Protein AF-A0A0Q5REW3-F1 (afdb_monomer)

Foldseek 3Di:
DDDLVVLVVLLVVLLVLLVVLLVQLPDPDHDLVVNLVSLVVSLVSLVVSVVCCVVPQLVLQLPPPDPVSNVVSVVLNVLSVVLNVLSVVLNVCDDSVNCVVDSPVNSVSSVVSSVSSNVSSVCCVVPRSVSSVVSVVVVVPPPDPDDDDDDDDD

Radius of gyration: 21.92 Å; Cα contacts (8 Å, |Δi|>4): 86; chains: 1; bounding box: 63×25×77 Å

Nearest PDB structures (foldseek):
  2x0c-assembly1_A  TM=7.583E-01  e=5.790E-01  Mus musculus
  6xz4-assembly1_B  TM=6.579E-01  e=1.273E+00  Homo sapiens
  5ic0-assembly1_A  TM=5.644E-01  e=8.685E+00  Mus musculus
  6qo1-assembly4_C  TM=2.782E-01  e=1.888E+00  Borreliella burgdorferi B31

Structure (mmCIF, N/CA/C/O backbone):
data_AF-A0A0Q5REW3-F1
#
_entry.id   AF-A0A0Q5REW3-F1
#
loop_
_atom_site.group_PDB
_atom_site.id
_atom_site.type_symbol
_atom_site.label_atom_id
_atom_site.label_alt_id
_atom_site.label_comp_id
_atom_site.label_asym_id
_atom_site.label_entity_id
_atom_site.label_seq_id
_atom_site.pdbx_PDB_ins_code
_atom_site.Cartn_x
_atom_site.Cartn_y
_atom_site.Cartn_z
_atom_site.occupancy
_atom_site.B_iso_or_equiv
_atom_site.auth_seq_id
_atom_site.auth_comp_id
_atom_site.auth_asym_id
_atom_site.auth_atom_id
_atom_site.pdbx_PDB_model_num
ATOM 1 N N . MET A 1 1 ? -13.106 14.000 15.118 1.00 68.06 1 MET A N 1
ATOM 2 C CA . MET A 1 1 ? -13.075 12.540 14.880 1.00 68.06 1 MET A CA 1
ATOM 3 C C . MET A 1 1 ? -12.729 12.360 13.410 1.00 68.06 1 MET A C 1
ATOM 5 O O . MET A 1 1 ? -13.092 13.249 12.653 1.00 68.06 1 MET A O 1
ATOM 9 N N . ILE A 1 2 ? -11.953 11.347 13.015 1.00 83.31 2 ILE A N 1
ATOM 10 C CA . ILE A 1 2 ? -11.759 11.086 11.579 1.00 83.31 2 ILE A CA 1
ATOM 11 C C . ILE A 1 2 ? -12.982 10.317 11.099 1.00 83.31 2 ILE A C 1
ATOM 13 O O . ILE A 1 2 ? -13.360 9.336 11.732 1.00 83.31 2 ILE A O 1
ATOM 17 N N . GLU A 1 3 ? -13.608 10.804 10.035 1.00 87.81 3 GLU A N 1
ATOM 18 C CA . GLU A 1 3 ? -14.759 10.148 9.422 1.00 87.81 3 GLU A CA 1
ATOM 19 C C . GLU A 1 3 ? -14.291 8.944 8.600 1.00 87.81 3 GLU A C 1
ATOM 21 O O . GLU A 1 3 ? -13.257 9.013 7.930 1.00 87.81 3 GLU A O 1
ATOM 26 N N . ARG A 1 4 ? -15.076 7.861 8.595 1.00 90.06 4 ARG A N 1
ATOM 27 C CA . ARG A 1 4 ? -14.818 6.681 7.750 1.00 90.06 4 ARG A CA 1
ATOM 28 C C . ARG A 1 4 ? -14.663 7.070 6.277 1.00 90.06 4 ARG A C 1
ATOM 30 O O . ARG A 1 4 ? -13.777 6.555 5.606 1.00 90.06 4 ARG A O 1
ATOM 37 N N . SER A 1 5 ? -15.455 8.034 5.798 1.00 91.12 5 SER A N 1
ATOM 38 C CA . SER A 1 5 ? -15.366 8.546 4.423 1.00 91.12 5 SER A CA 1
ATOM 39 C C . SER A 1 5 ? -13.985 9.101 4.076 1.00 91.12 5 SER A C 1
ATOM 41 O O . SER A 1 5 ? -13.509 8.871 2.974 1.00 91.12 5 SER A O 1
ATOM 43 N N . THR A 1 6 ? -13.295 9.751 5.023 1.00 93.94 6 THR A N 1
ATOM 44 C CA . THR A 1 6 ? -11.929 10.253 4.799 1.00 93.94 6 THR A CA 1
ATOM 45 C C . THR A 1 6 ? -10.952 9.113 4.520 1.00 93.94 6 THR A C 1
ATOM 47 O O . THR A 1 6 ? -10.089 9.240 3.658 1.00 93.94 6 THR A O 1
ATOM 50 N N . LEU A 1 7 ? -11.082 7.991 5.230 1.00 94.69 7 LEU A N 1
ATOM 51 C CA . LEU A 1 7 ? -10.222 6.829 5.015 1.00 94.69 7 LEU A CA 1
ATOM 52 C C . LEU A 1 7 ? -10.556 6.111 3.703 1.00 94.69 7 LEU A C 1
ATOM 54 O O . LEU A 1 7 ? -9.643 5.748 2.966 1.00 94.69 7 LEU A O 1
ATOM 58 N N . SER A 1 8 ? -11.840 5.994 3.360 1.00 95.81 8 SER A N 1
ATOM 59 C CA . SER A 1 8 ? -12.265 5.438 2.070 1.00 95.81 8 SER A CA 1
ATOM 60 C C . SER A 1 8 ? -11.824 6.291 0.874 1.00 95.81 8 SER A C 1
ATOM 62 O O . SER A 1 8 ? -11.434 5.750 -0.160 1.00 95.81 8 SER A O 1
ATOM 64 N N . ASP A 1 9 ? -11.812 7.618 1.007 1.00 97.69 9 ASP A N 1
ATOM 65 C CA . ASP A 1 9 ? -11.269 8.513 -0.023 1.00 97.69 9 ASP A CA 1
ATOM 66 C C . ASP A 1 9 ? -9.748 8.324 -0.180 1.00 97.69 9 ASP A C 1
ATOM 68 O O . ASP A 1 9 ? -9.215 8.323 -1.293 1.00 97.69 9 ASP A O 1
ATOM 72 N N . GLU A 1 10 ? -9.030 8.105 0.926 1.00 97.56 10 GLU A N 1
ATOM 73 C CA . GLU A 1 10 ? -7.602 7.771 0.901 1.00 97.56 10 GLU A CA 1
ATOM 74 C C . GLU A 1 10 ? -7.340 6.409 0.250 1.00 97.56 10 GLU A C 1
ATOM 76 O O . GLU A 1 10 ? -6.409 6.290 -0.550 1.00 97.56 10 GLU A O 1
ATOM 81 N N . HIS A 1 11 ? -8.180 5.405 0.515 1.00 98.06 11 HIS A N 1
ATOM 82 C CA . HIS A 1 11 ? -8.153 4.122 -0.185 1.00 98.06 11 HIS A CA 1
ATOM 83 C C . HIS A 1 11 ? -8.358 4.282 -1.688 1.00 98.06 11 HIS A C 1
ATOM 85 O O . HIS A 1 11 ? -7.577 3.735 -2.470 1.00 98.06 11 HIS A O 1
ATOM 91 N N . ALA A 1 12 ? -9.352 5.068 -2.106 1.00 98.19 12 ALA A N 1
ATOM 92 C CA . ALA A 1 12 ? -9.590 5.342 -3.518 1.00 98.19 12 ALA A CA 1
ATOM 93 C C . ALA A 1 12 ? -8.352 5.970 -4.179 1.00 98.19 12 ALA A C 1
ATOM 95 O O . ALA A 1 12 ? -7.919 5.509 -5.235 1.00 98.19 12 ALA A O 1
ATOM 96 N N . ALA A 1 13 ? -7.715 6.944 -3.523 1.00 98.25 13 ALA A N 1
ATOM 97 C CA . ALA A 1 13 ? -6.489 7.567 -4.021 1.00 98.25 13 ALA A CA 1
ATOM 98 C C . ALA A 1 13 ? -5.296 6.590 -4.075 1.00 98.25 13 ALA A C 1
ATOM 100 O O . ALA A 1 13 ? -4.511 6.615 -5.027 1.00 98.25 13 ALA A O 1
ATOM 101 N N . ILE A 1 14 ? -5.141 5.717 -3.074 1.00 98.44 14 ILE A N 1
ATOM 102 C CA . ILE A 1 14 ? -4.113 4.663 -3.051 1.00 98.44 14 ILE A CA 1
ATOM 103 C C . ILE A 1 14 ? -4.305 3.706 -4.233 1.00 98.44 14 ILE A C 1
ATOM 105 O O . ILE A 1 14 ? -3.342 3.418 -4.950 1.00 98.44 14 ILE A O 1
ATOM 109 N N . LEU A 1 15 ? -5.539 3.247 -4.462 1.00 98.62 15 LEU A N 1
ATOM 110 C CA . LEU A 1 15 ? -5.879 2.343 -5.560 1.00 98.62 15 LEU A CA 1
ATOM 111 C C . LEU A 1 15 ? -5.721 3.012 -6.929 1.00 98.62 15 LEU A C 1
ATOM 113 O O . LEU A 1 15 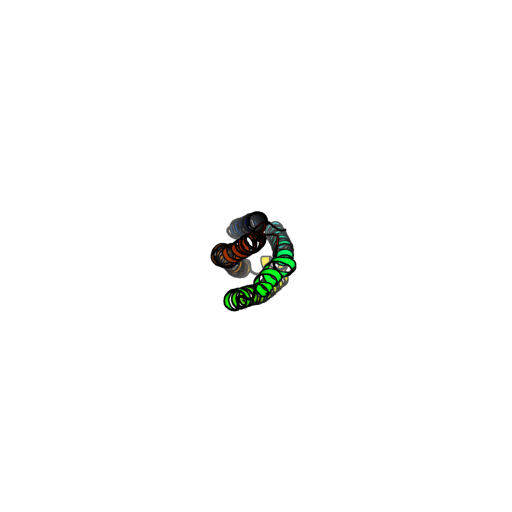? -5.232 2.371 -7.857 1.00 98.62 15 LEU A O 1
ATOM 117 N N . GLU A 1 16 ? -6.047 4.299 -7.057 1.00 98.75 16 GLU A N 1
ATOM 118 C CA . GLU A 1 16 ? -5.818 5.071 -8.283 1.00 98.75 16 GLU A CA 1
ATOM 119 C C . GLU A 1 16 ? -4.320 5.145 -8.621 1.00 98.75 16 GLU A C 1
ATOM 121 O O . GLU A 1 16 ? -3.909 4.865 -9.750 1.00 98.75 16 GLU A O 1
ATOM 126 N N . ILE A 1 17 ? -3.471 5.454 -7.633 1.00 98.75 17 ILE A N 1
ATOM 127 C CA . ILE A 1 17 ? -2.014 5.482 -7.825 1.00 98.75 17 ILE A CA 1
ATOM 128 C C . ILE A 1 17 ? -1.491 4.080 -8.176 1.00 98.75 17 ILE A C 1
ATOM 130 O O . ILE A 1 17 ? -0.637 3.955 -9.056 1.00 98.75 17 ILE A O 1
ATOM 134 N N . ALA A 1 18 ? -1.987 3.032 -7.512 1.00 98.69 18 ALA A N 1
ATOM 135 C CA . ALA A 1 18 ? -1.616 1.648 -7.802 1.00 98.69 18 ALA A CA 1
ATOM 136 C C . ALA A 1 18 ? -2.000 1.238 -9.234 1.00 98.69 18 ALA A C 1
ATOM 138 O O . ALA A 1 18 ? -1.167 0.675 -9.946 1.00 98.69 18 ALA A O 1
ATOM 139 N N . GLY A 1 19 ? -3.211 1.579 -9.680 1.00 98.75 19 GLY A N 1
ATOM 140 C CA . GLY A 1 19 ? -3.671 1.367 -11.054 1.00 98.75 19 GLY A CA 1
ATOM 141 C C . GLY A 1 19 ? -2.770 2.066 -12.069 1.00 98.75 19 GLY A C 1
ATOM 142 O O . GLY A 1 19 ? -2.259 1.426 -12.984 1.00 98.75 19 GLY A O 1
ATOM 143 N N . ALA A 1 20 ? -2.441 3.338 -11.831 1.00 98.75 20 ALA A N 1
ATOM 144 C CA . ALA A 1 20 ? -1.523 4.076 -12.695 1.00 98.75 20 ALA A CA 1
ATOM 145 C C . ALA A 1 20 ? -0.125 3.429 -12.771 1.00 98.75 20 ALA A C 1
ATOM 147 O O . ALA A 1 20 ? 0.495 3.419 -13.834 1.00 98.75 20 ALA A O 1
ATOM 148 N N . ILE A 1 21 ? 0.388 2.860 -11.671 1.00 98.75 21 ILE A N 1
ATOM 149 C CA . ILE A 1 21 ? 1.649 2.100 -11.691 1.00 98.75 21 ILE A CA 1
ATOM 150 C C . ILE A 1 21 ? 1.513 0.855 -12.572 1.00 98.75 21 ILE A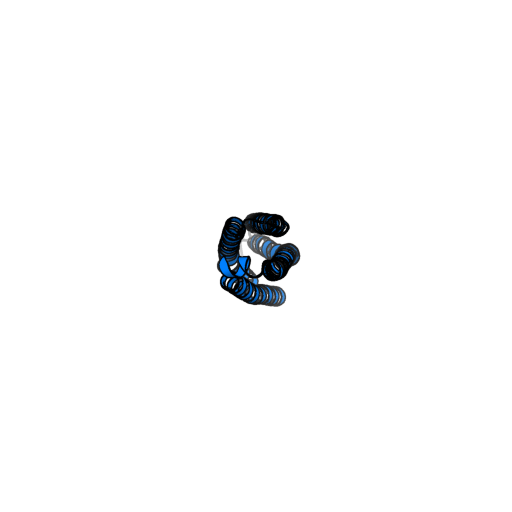 C 1
ATOM 152 O O . ILE A 1 21 ? 2.415 0.595 -13.369 1.00 98.75 21 ILE A O 1
ATOM 156 N N . LEU A 1 22 ? 0.417 0.098 -12.448 1.00 98.75 22 LEU A N 1
ATOM 157 C CA . LEU A 1 22 ? 0.162 -1.091 -13.268 1.00 98.75 22 LEU A CA 1
ATOM 158 C C . LEU A 1 22 ? 0.128 -0.748 -14.762 1.00 98.75 22 LEU A C 1
ATOM 160 O O . LEU A 1 22 ? 0.780 -1.436 -15.551 1.00 98.75 22 LEU A O 1
ATOM 164 N N . ASP A 1 23 ? -0.542 0.343 -15.127 1.00 98.69 23 ASP A N 1
ATOM 165 C CA . ASP A 1 23 ? -0.627 0.824 -16.509 1.00 98.69 23 ASP A CA 1
ATOM 166 C C . ASP A 1 23 ? 0.738 1.247 -17.059 1.00 98.69 23 ASP A C 1
ATOM 168 O O . ASP A 1 23 ? 1.074 0.944 -18.206 1.00 98.69 23 ASP A O 1
ATOM 172 N N . ILE A 1 24 ? 1.566 1.902 -16.234 1.00 98.56 24 ILE A N 1
ATOM 173 C CA . ILE A 1 24 ? 2.946 2.241 -16.598 1.00 98.56 24 ILE A CA 1
ATOM 174 C C . ILE A 1 24 ? 3.719 0.958 -16.898 1.00 98.56 24 ILE A C 1
ATOM 176 O O . ILE A 1 24 ? 4.233 0.799 -18.001 1.00 98.56 24 ILE A O 1
ATOM 180 N N . ILE A 1 25 ? 3.792 0.020 -15.949 1.00 98.19 25 ILE A N 1
ATOM 181 C CA . ILE A 1 25 ? 4.662 -1.158 -16.089 1.00 98.19 25 ILE A CA 1
ATOM 182 C C . ILE A 1 25 ? 4.165 -2.165 -17.134 1.00 98.19 25 ILE A C 1
ATOM 184 O O . ILE A 1 25 ? 4.936 -3.034 -17.552 1.00 98.19 25 ILE A O 1
ATOM 188 N N . ALA A 1 26 ? 2.900 -2.073 -17.556 1.00 98.12 26 ALA A N 1
ATOM 189 C CA . ALA A 1 26 ? 2.342 -2.873 -18.640 1.00 98.12 26 ALA A CA 1
ATOM 190 C C . ALA A 1 26 ? 2.964 -2.529 -20.003 1.00 98.12 26 ALA A C 1
ATOM 192 O O . ALA A 1 26 ? 3.007 -3.385 -20.887 1.00 98.12 26 ALA A O 1
ATOM 193 N N . GLN A 1 27 ? 3.498 -1.315 -20.172 1.00 97.81 27 GLN A N 1
ATOM 194 C CA . GLN A 1 27 ? 4.148 -0.912 -21.415 1.00 97.81 27 GLN A CA 1
ATOM 195 C C . GLN A 1 27 ? 5.512 -1.612 -21.566 1.00 97.81 27 GLN A C 1
ATOM 197 O O . GLN A 1 27 ? 6.287 -1.640 -20.601 1.00 97.81 27 GLN A O 1
ATOM 202 N N . PRO A 1 28 ? 5.859 -2.149 -22.754 1.00 93.44 28 PRO A N 1
ATOM 203 C CA . PRO A 1 28 ? 7.164 -2.767 -23.014 1.00 93.44 28 PRO A CA 1
ATOM 204 C C . PRO A 1 28 ? 8.339 -1.866 -22.604 1.00 93.44 28 PRO A C 1
ATOM 206 O O . PRO A 1 28 ? 9.184 -2.285 -21.807 1.00 93.44 28 PRO A O 1
ATOM 209 N N . ASP A 1 29 ? 8.275 -0.593 -23.003 1.00 93.88 29 ASP A N 1
ATOM 210 C CA . ASP A 1 29 ? 9.318 0.425 -22.828 1.00 93.88 29 ASP A CA 1
ATOM 211 C C . ASP A 1 29 ? 8.898 1.549 -21.864 1.00 93.88 29 ASP A C 1
ATOM 213 O O . ASP A 1 29 ? 9.241 2.712 -22.048 1.00 93.88 29 ASP A O 1
ATOM 217 N N . PHE A 1 30 ? 8.152 1.203 -20.806 1.00 97.62 30 PHE A N 1
ATOM 218 C CA . PHE A 1 30 ? 7.782 2.133 -19.738 1.00 97.62 30 PHE A CA 1
ATOM 219 C C . PHE A 1 30 ? 8.952 2.992 -19.227 1.00 97.62 30 PHE A C 1
ATOM 221 O O . PHE A 1 30 ? 10.071 2.493 -19.029 1.00 97.62 30 PHE A O 1
ATOM 228 N N . ASP A 1 31 ? 8.647 4.257 -18.929 1.00 97.44 31 ASP A N 1
ATOM 229 C CA . ASP A 1 31 ? 9.562 5.217 -18.314 1.00 97.44 31 ASP A CA 1
ATOM 230 C C . ASP A 1 31 ? 9.883 4.813 -16.863 1.00 97.44 31 ASP A C 1
ATOM 232 O O . ASP A 1 31 ? 9.034 4.839 -15.965 1.00 97.44 31 ASP A O 1
ATOM 236 N N . VAL A 1 32 ? 11.145 4.447 -16.631 1.00 97.56 32 VAL A N 1
ATOM 237 C CA . VAL A 1 32 ? 11.657 4.018 -15.322 1.00 97.56 32 VAL A CA 1
ATOM 238 C C . VAL A 1 32 ? 11.588 5.139 -14.283 1.00 97.56 32 VAL A C 1
ATOM 240 O O . VAL A 1 32 ? 11.299 4.871 -13.118 1.00 97.56 32 VAL A O 1
ATOM 243 N N . ILE A 1 33 ? 11.829 6.391 -14.676 1.00 97.62 33 ILE A N 1
ATOM 244 C CA . ILE A 1 33 ? 11.779 7.534 -13.758 1.00 97.62 33 ILE A CA 1
ATOM 245 C C . ILE A 1 33 ? 10.338 7.788 -13.324 1.00 97.62 33 ILE A C 1
ATOM 247 O O . ILE A 1 33 ? 10.081 7.996 -12.134 1.00 97.62 33 ILE A O 1
ATOM 251 N N . LEU A 1 34 ? 9.390 7.698 -14.258 1.00 98.12 34 LEU A N 1
ATOM 252 C CA . LEU A 1 34 ? 7.970 7.803 -13.941 1.00 98.12 34 LEU A CA 1
ATOM 253 C C . L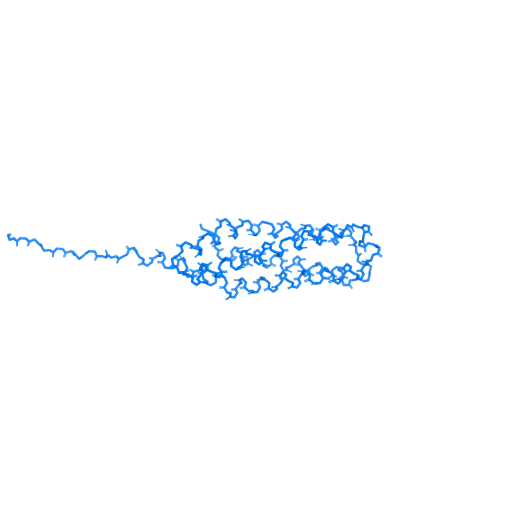EU A 1 34 ? 7.513 6.673 -13.006 1.00 98.12 34 LEU A C 1
ATOM 255 O O . LEU A 1 34 ? 6.852 6.952 -12.003 1.00 98.12 34 LEU A O 1
ATOM 259 N N . ALA A 1 35 ? 7.915 5.425 -13.266 1.00 97.94 35 ALA A N 1
ATOM 260 C CA . ALA A 1 35 ? 7.597 4.287 -12.399 1.00 97.94 35 ALA A CA 1
ATOM 261 C C . ALA A 1 35 ? 8.128 4.486 -10.965 1.00 97.94 35 ALA A C 1
ATOM 263 O O . ALA A 1 35 ? 7.399 4.278 -9.992 1.00 97.94 35 ALA A O 1
ATOM 264 N N . ILE A 1 36 ? 9.372 4.960 -10.818 1.00 98.12 36 ILE A N 1
ATOM 265 C CA . ILE A 1 36 ? 9.967 5.288 -9.512 1.00 98.12 36 ILE A CA 1
ATOM 266 C C . ILE A 1 36 ? 9.167 6.388 -8.813 1.00 98.12 36 ILE A C 1
ATOM 268 O O . ILE A 1 36 ? 8.799 6.235 -7.647 1.00 98.12 36 ILE A O 1
ATOM 272 N N . LYS A 1 37 ? 8.866 7.486 -9.515 1.00 98.38 37 LYS A N 1
ATOM 273 C CA . LYS A 1 37 ? 8.106 8.615 -8.964 1.00 98.38 37 LYS A CA 1
ATOM 274 C C . LYS A 1 37 ? 6.736 8.170 -8.451 1.00 98.38 37 LYS A C 1
ATOM 276 O O . LYS A 1 37 ? 6.346 8.548 -7.347 1.00 98.38 37 LYS A O 1
ATOM 281 N N . MET A 1 38 ? 6.023 7.354 -9.223 1.00 98.56 38 MET A N 1
ATOM 282 C CA . MET A 1 38 ? 4.691 6.878 -8.849 1.00 98.56 38 MET A CA 1
ATOM 283 C C . MET A 1 38 ? 4.729 5.929 -7.650 1.00 98.56 38 MET A C 1
ATOM 285 O O . MET A 1 38 ? 3.907 6.061 -6.746 1.00 98.56 38 MET A O 1
ATOM 289 N N . ARG A 1 39 ? 5.735 5.055 -7.558 1.00 98.06 39 ARG A N 1
ATOM 290 C CA . ARG A 1 39 ? 5.951 4.219 -6.366 1.00 98.06 39 ARG A CA 1
ATOM 291 C C . ARG A 1 39 ? 6.257 5.030 -5.104 1.00 98.06 39 ARG A C 1
ATOM 293 O O . ARG A 1 39 ? 5.769 4.690 -4.027 1.00 98.06 39 ARG A O 1
ATOM 300 N N . TRP A 1 40 ? 7.042 6.103 -5.209 1.00 98.06 40 TRP A N 1
ATOM 301 C CA . TRP A 1 40 ? 7.272 7.013 -4.078 1.00 98.06 40 TRP A CA 1
ATOM 302 C C . TRP A 1 40 ? 5.993 7.737 -3.661 1.00 98.06 40 TRP A C 1
ATOM 304 O O . TRP A 1 40 ? 5.709 7.830 -2.467 1.00 98.06 40 TRP A O 1
ATOM 314 N N . ARG A 1 41 ? 5.190 8.194 -4.632 1.00 98.50 41 ARG A N 1
ATOM 315 C CA . ARG A 1 41 ? 3.876 8.797 -4.369 1.00 98.50 41 ARG A CA 1
ATOM 316 C C . ARG A 1 41 ? 2.956 7.824 -3.626 1.00 98.50 41 ARG A C 1
ATOM 318 O O . ARG A 1 41 ? 2.352 8.220 -2.634 1.00 98.50 41 ARG A O 1
ATOM 325 N N . LEU A 1 42 ? 2.901 6.563 -4.059 1.00 98.56 42 LEU A N 1
ATOM 326 C CA . LEU A 1 42 ? 2.146 5.513 -3.374 1.00 98.56 42 LEU A CA 1
ATOM 327 C C . LEU A 1 42 ? 2.659 5.297 -1.945 1.00 98.56 42 LEU A C 1
ATOM 329 O O . LEU A 1 42 ? 1.872 5.292 -1.006 1.00 98.56 42 LEU A O 1
ATOM 333 N N . GLY A 1 43 ? 3.978 5.190 -1.763 1.00 97.50 43 GLY A N 1
ATOM 334 C CA . GLY A 1 43 ? 4.584 5.011 -0.441 1.00 97.50 43 GLY A CA 1
ATOM 335 C C . GLY A 1 43 ? 4.256 6.148 0.530 1.00 97.50 43 GLY A C 1
ATOM 336 O O . GLY A 1 43 ? 3.986 5.898 1.702 1.00 97.50 43 GLY A O 1
ATOM 337 N N . HIS A 1 44 ? 4.225 7.391 0.043 1.00 97.69 44 HIS A N 1
ATOM 338 C CA . HIS A 1 44 ? 3.802 8.537 0.844 1.00 97.69 44 HIS A CA 1
ATOM 339 C C . HIS A 1 44 ? 2.319 8.458 1.229 1.00 97.69 44 HIS A C 1
ATOM 341 O O . HIS A 1 44 ? 1.995 8.636 2.402 1.00 97.69 44 HIS A O 1
ATOM 347 N N . ALA A 1 45 ? 1.435 8.155 0.271 1.00 97.62 45 ALA A N 1
ATOM 348 C CA . ALA A 1 45 ? 0.003 8.000 0.534 1.00 97.62 45 ALA A CA 1
ATOM 349 C C . ALA A 1 45 ? -0.259 6.907 1.585 1.00 97.62 45 ALA A C 1
ATOM 351 O O . ALA A 1 45 ? -0.970 7.151 2.557 1.00 97.62 45 ALA A O 1
ATOM 352 N N . LEU A 1 46 ? 0.409 5.754 1.455 1.00 96.56 46 LEU A N 1
ATOM 353 C CA . LEU A 1 46 ? 0.333 4.657 2.423 1.00 96.56 46 LEU A CA 1
ATOM 354 C C . LEU A 1 46 ? 0.802 5.076 3.819 1.00 96.56 46 LEU A C 1
ATOM 356 O O . LEU A 1 46 ? 0.135 4.773 4.802 1.00 96.56 46 LEU A O 1
ATOM 360 N N . ALA A 1 47 ? 1.924 5.792 3.927 1.00 95.44 47 ALA A N 1
ATOM 361 C CA . ALA A 1 47 ? 2.439 6.241 5.221 1.00 95.44 47 ALA A CA 1
ATOM 362 C C . ALA A 1 47 ? 1.484 7.228 5.917 1.00 95.44 47 ALA A C 1
ATOM 364 O O . ALA A 1 47 ? 1.271 7.147 7.127 1.00 95.44 47 ALA A O 1
ATOM 365 N N . VAL A 1 48 ? 0.901 8.155 5.152 1.00 95.38 48 VAL A N 1
ATOM 366 C CA . VAL A 1 48 ? -0.064 9.142 5.655 1.00 95.38 48 VAL A CA 1
ATOM 367 C C . VAL A 1 48 ? -1.372 8.482 6.091 1.00 95.38 48 VAL A C 1
ATOM 369 O O . VAL A 1 48 ? -1.954 8.900 7.094 1.00 95.38 48 VAL A O 1
ATOM 372 N N . HIS A 1 49 ? -1.831 7.475 5.355 1.00 95.19 49 HIS A N 1
ATOM 373 C CA . HIS A 1 49 ? -3.012 6.687 5.689 1.00 95.19 49 HIS A CA 1
ATOM 374 C C . HIS A 1 49 ? -2.788 5.853 6.960 1.00 95.19 49 HIS A C 1
ATOM 376 O O . HIS A 1 49 ? -3.483 6.042 7.959 1.00 95.19 49 HIS A O 1
ATOM 382 N N . LEU A 1 50 ? -1.726 5.040 6.983 1.00 93.94 50 LEU A N 1
ATOM 383 C CA . LEU A 1 50 ? -1.383 4.174 8.114 1.00 93.94 50 LEU A CA 1
ATOM 384 C C . LEU A 1 50 ? -1.229 4.951 9.425 1.00 93.94 50 LEU A C 1
ATOM 386 O O . LEU A 1 50 ? -1.717 4.533 10.471 1.00 93.94 50 LEU A O 1
ATOM 390 N N . ALA A 1 51 ? -0.608 6.132 9.374 1.00 93.88 51 ALA A N 1
ATOM 391 C CA . ALA A 1 51 ? -0.443 6.964 10.559 1.00 93.88 51 ALA A CA 1
ATOM 392 C C . ALA A 1 51 ? -1.779 7.359 11.220 1.00 93.88 51 ALA A C 1
ATOM 394 O O . ALA A 1 51 ? -1.788 7.659 12.416 1.00 93.88 51 ALA A O 1
ATOM 395 N N . LYS A 1 52 ? -2.890 7.397 10.473 1.00 94.12 52 LYS A N 1
ATOM 396 C CA . LYS A 1 52 ? -4.229 7.640 11.028 1.00 94.12 52 LYS A CA 1
ATOM 397 C C . LYS A 1 52 ? -4.784 6.381 11.673 1.00 94.12 52 LYS A C 1
ATOM 399 O O . LYS A 1 52 ? -5.282 6.460 12.795 1.00 94.12 52 LYS A O 1
ATOM 404 N N . GLU A 1 53 ? -4.665 5.239 11.004 1.00 92.81 53 GLU A N 1
ATOM 405 C CA . GLU A 1 53 ? -5.134 3.965 11.546 1.00 92.81 53 GLU A CA 1
ATOM 406 C C . GLU A 1 53 ? -4.443 3.619 12.870 1.00 92.81 53 GLU A C 1
ATOM 408 O O . GLU A 1 53 ? -5.124 3.373 13.869 1.00 92.81 53 GLU A O 1
ATOM 413 N N . ASP A 1 54 ? -3.115 3.750 12.914 1.00 92.94 54 ASP A N 1
ATOM 414 C CA . ASP A 1 54 ? -2.288 3.495 14.099 1.00 92.94 54 ASP A CA 1
ATOM 415 C C . ASP A 1 54 ? -2.653 4.388 15.286 1.00 92.94 54 ASP A C 1
ATOM 417 O O . ASP A 1 54 ? -2.687 3.947 16.436 1.00 92.94 54 ASP A O 1
ATOM 421 N N . LYS A 1 55 ? -2.912 5.672 15.027 1.00 92.19 55 LYS A N 1
ATOM 422 C CA . LYS A 1 55 ? -3.130 6.659 16.093 1.00 92.19 55 LYS A CA 1
ATOM 423 C C . LYS A 1 55 ? -4.577 6.739 16.555 1.00 92.19 55 LYS A C 1
ATOM 425 O O . LYS A 1 55 ? -4.824 7.259 17.642 1.00 92.19 55 LYS A O 1
ATOM 430 N N . ILE A 1 56 ? -5.530 6.309 15.728 1.00 90.94 56 ILE A N 1
ATOM 431 C CA . ILE A 1 56 ? -6.952 6.605 15.937 1.00 90.94 56 ILE A CA 1
ATOM 432 C C . ILE A 1 56 ? -7.801 5.342 15.855 1.00 90.94 56 ILE A C 1
ATOM 434 O O . ILE A 1 56 ? -8.560 5.075 16.786 1.00 90.94 56 ILE A O 1
ATOM 438 N N . ILE A 1 57 ? -7.690 4.569 14.774 1.00 91.12 57 ILE A N 1
ATOM 439 C CA . ILE A 1 57 ? -8.605 3.451 14.507 1.00 91.12 57 ILE A CA 1
ATOM 440 C C . ILE A 1 57 ? -8.303 2.271 15.430 1.00 91.12 57 ILE A C 1
ATOM 442 O O . ILE A 1 57 ? -9.164 1.889 16.228 1.00 91.12 57 ILE A O 1
ATOM 446 N N . TYR A 1 58 ? -7.077 1.739 15.402 1.00 92.50 58 TYR A N 1
ATOM 447 C CA . TYR A 1 58 ? -6.727 0.576 16.223 1.00 92.50 58 TYR A CA 1
ATOM 448 C C . TYR A 1 58 ? -6.873 0.843 17.729 1.00 92.50 58 TYR A C 1
ATOM 450 O O . TYR A 1 58 ? -7.470 0.002 18.409 1.00 92.50 58 TYR A O 1
ATOM 458 N N . PRO A 1 59 ? -6.417 1.987 18.288 1.00 91.56 59 PRO A N 1
ATOM 459 C CA . PRO A 1 59 ? -6.613 2.278 19.706 1.00 91.56 59 PRO A CA 1
ATOM 460 C C . PRO A 1 59 ? -8.089 2.327 20.102 1.00 91.56 59 PRO A C 1
ATOM 462 O O . PRO A 1 59 ? -8.458 1.782 21.141 1.00 91.56 59 PRO A O 1
ATOM 465 N N . ARG A 1 60 ? -8.947 2.929 19.268 1.00 89.88 60 ARG A N 1
ATOM 466 C CA . ARG A 1 60 ? -10.377 3.048 19.568 1.00 89.88 60 ARG A CA 1
ATOM 467 C C . ARG A 1 60 ? -11.068 1.690 19.587 1.00 89.88 60 ARG A C 1
ATOM 469 O O . ARG A 1 60 ? -11.782 1.398 20.541 1.00 89.88 60 ARG A O 1
ATOM 476 N N . LEU A 1 61 ? -10.836 0.861 18.571 1.00 90.44 61 LEU A N 1
ATOM 477 C CA . LEU A 1 61 ? -11.431 -0.476 18.480 1.00 90.44 61 LEU A CA 1
ATOM 478 C C . LEU A 1 61 ? -11.016 -1.361 19.667 1.00 90.44 61 LEU A C 1
ATOM 480 O O . LEU A 1 61 ? -11.849 -2.047 20.254 1.00 90.44 61 LEU A O 1
ATOM 484 N N . LYS A 1 62 ? -9.751 -1.277 20.098 1.00 90.50 62 LYS A N 1
ATOM 485 C CA . LYS A 1 62 ? -9.239 -2.019 21.264 1.00 90.50 62 LYS A CA 1
ATOM 486 C C . LYS A 1 62 ? -9.847 -1.567 22.598 1.00 90.50 62 LYS A C 1
ATOM 488 O O . LYS A 1 62 ? -9.934 -2.365 23.526 1.00 90.50 62 LYS A O 1
ATOM 493 N N . GLN A 1 63 ? -10.262 -0.305 22.717 1.00 88.19 63 GLN A N 1
ATOM 494 C CA . GLN A 1 63 ? -10.791 0.269 23.963 1.00 88.19 63 GLN A CA 1
ATOM 495 C C . GLN A 1 63 ? -12.287 -0.002 24.197 1.00 88.19 63 GLN A C 1
ATOM 497 O O . GLN A 1 63 ? -12.798 0.313 25.268 1.00 88.19 63 GLN A O 1
ATOM 502 N N . GLN A 1 64 ? -12.999 -0.605 23.244 1.00 78.25 64 GLN A N 1
ATOM 503 C CA . GLN A 1 64 ? -14.453 -0.789 23.323 1.00 78.25 64 GLN A CA 1
ATOM 504 C C . GLN A 1 64 ? -14.952 -1.866 24.298 1.00 78.25 64 GLN A C 1
ATOM 506 O O . GLN A 1 64 ? -16.159 -2.057 24.430 1.00 78.25 64 GLN A O 1
ATOM 511 N N . GLY A 1 65 ? -14.062 -2.619 24.948 1.00 74.69 65 GLY A N 1
ATOM 512 C CA . GLY A 1 65 ? -14.453 -3.690 25.873 1.00 74.69 65 GLY A CA 1
ATOM 513 C C . GLY A 1 65 ? -15.047 -4.939 25.202 1.00 74.69 65 GLY A C 1
ATOM 514 O O . GLY A 1 65 ? -15.401 -5.884 25.902 1.00 74.69 65 GLY A O 1
ATOM 515 N N . ASN A 1 66 ? -15.122 -4.985 23.866 1.00 87.44 66 ASN A N 1
ATOM 516 C CA . ASN A 1 66 ? -15.461 -6.189 23.108 1.00 87.44 66 ASN A CA 1
ATOM 517 C C . ASN A 1 66 ? -14.177 -6.913 22.668 1.00 87.44 66 ASN A C 1
ATOM 519 O O . ASN A 1 66 ? -13.446 -6.426 21.805 1.00 87.44 66 ASN A O 1
ATOM 523 N N . ALA A 1 67 ? -13.928 -8.094 23.241 1.00 87.62 67 ALA A N 1
ATOM 524 C CA . ALA A 1 67 ? -12.730 -8.887 22.966 1.00 87.62 67 ALA A CA 1
ATOM 525 C C . ALA A 1 67 ? -12.583 -9.272 21.482 1.00 87.62 67 ALA A C 1
ATOM 527 O O . ALA A 1 67 ? -11.475 -9.251 20.957 1.00 87.62 67 ALA A O 1
ATOM 528 N N . GLN A 1 68 ? -13.685 -9.555 20.778 1.00 87.50 68 GLN A N 1
ATOM 529 C CA . GLN A 1 68 ? -13.638 -9.932 19.360 1.00 87.50 68 GLN A CA 1
ATOM 530 C C . GLN A 1 68 ? -13.198 -8.760 18.472 1.00 87.50 68 GLN A C 1
ATOM 532 O O . GLN A 1 68 ? -12.402 -8.942 17.553 1.00 87.50 68 GLN A O 1
ATOM 537 N N . VAL A 1 69 ? -13.678 -7.549 18.772 1.00 89.06 69 VAL A N 1
ATOM 538 C CA . VAL A 1 69 ? -13.305 -6.322 18.047 1.00 89.06 69 VAL A CA 1
ATOM 539 C C . VAL A 1 69 ? -11.844 -5.957 18.320 1.00 89.06 69 VAL A C 1
ATOM 541 O O . VAL A 1 69 ? -11.110 -5.594 17.401 1.00 89.06 69 VAL A O 1
ATOM 544 N N . ALA A 1 70 ? -11.397 -6.103 19.570 1.00 91.19 70 ALA A N 1
ATOM 545 C CA . ALA A 1 70 ? -10.010 -5.858 19.949 1.00 91.19 70 ALA A CA 1
ATOM 546 C C . ALA A 1 70 ? -9.036 -6.829 19.255 1.00 91.19 70 ALA A C 1
ATOM 548 O O . ALA A 1 70 ? -8.017 -6.387 18.715 1.00 91.19 70 ALA A O 1
ATOM 549 N N . ASP A 1 71 ? -9.367 -8.123 19.212 1.00 91.50 71 ASP A N 1
ATOM 550 C CA . ASP A 1 71 ? -8.565 -9.146 18.534 1.00 91.50 71 ASP A CA 1
ATOM 551 C C . ASP A 1 71 ? -8.488 -8.901 17.023 1.00 91.50 71 ASP A C 1
ATOM 553 O O . ASP A 1 71 ? -7.408 -9.009 16.430 1.00 91.50 71 ASP A O 1
ATOM 557 N N . LEU A 1 72 ? -9.607 -8.516 16.398 1.00 89.12 72 LEU A N 1
ATOM 558 C CA . LEU A 1 72 ? -9.632 -8.172 14.979 1.00 89.12 72 LEU A CA 1
ATOM 559 C C . LEU A 1 72 ? -8.758 -6.946 14.689 1.00 89.12 72 LEU A C 1
ATOM 561 O O . LEU A 1 72 ? -7.918 -6.996 13.791 1.00 89.12 72 LEU A O 1
ATOM 565 N N . ALA A 1 73 ? -8.886 -5.877 15.479 1.00 91.88 73 ALA A N 1
ATOM 566 C CA . ALA A 1 73 ? -8.062 -4.680 15.330 1.00 91.88 73 ALA A CA 1
ATOM 567 C C . ALA A 1 73 ? -6.566 -4.997 15.476 1.00 91.88 73 ALA A C 1
ATOM 569 O O . ALA A 1 73 ? -5.747 -4.528 14.688 1.00 91.88 73 ALA A O 1
ATOM 570 N N . GLN A 1 74 ? -6.195 -5.843 16.443 1.00 93.00 74 GLN A N 1
ATOM 571 C CA . GLN A 1 74 ? -4.806 -6.265 16.620 1.00 93.00 74 GLN A CA 1
ATOM 572 C C . GLN A 1 74 ? -4.306 -7.138 15.459 1.00 93.00 74 GLN A C 1
ATOM 574 O O . GLN A 1 74 ? -3.127 -7.097 15.106 1.00 93.00 74 GLN A O 1
ATOM 579 N N . ARG A 1 75 ? -5.186 -7.941 14.853 1.00 92.44 75 ARG A N 1
ATOM 580 C CA . ARG A 1 75 ? -4.863 -8.711 13.650 1.00 92.44 75 ARG A CA 1
ATOM 581 C C . ARG A 1 75 ? -4.591 -7.789 12.459 1.00 92.44 75 ARG A C 1
ATOM 583 O O . ARG A 1 75 ? -3.546 -7.955 11.835 1.00 92.44 75 ARG A O 1
ATOM 590 N N . PHE A 1 76 ? -5.459 -6.814 12.185 1.00 92.88 76 PHE A N 1
ATOM 591 C CA . PHE A 1 76 ? -5.257 -5.851 11.094 1.00 92.88 76 PHE A CA 1
ATOM 592 C C . PHE A 1 76 ? -3.981 -5.023 11.274 1.00 92.88 76 PHE A C 1
ATOM 594 O O . PHE A 1 76 ? -3.233 -4.865 10.309 1.00 92.88 76 PHE A O 1
ATOM 601 N N . GLU A 1 77 ? -3.694 -4.578 12.499 1.00 92.50 77 GLU A N 1
ATOM 602 C CA . GLU A 1 77 ? -2.470 -3.845 12.848 1.00 92.50 77 GLU A CA 1
ATOM 603 C C . GLU A 1 77 ? -1.205 -4.684 12.581 1.00 92.50 77 GLU A C 1
ATOM 605 O O . GLU A 1 77 ? -0.267 -4.219 11.931 1.00 92.50 77 GLU A O 1
ATOM 610 N N . ARG A 1 78 ? -1.179 -5.959 13.005 1.00 92.00 78 ARG A N 1
ATOM 611 C CA . ARG A 1 78 ? -0.046 -6.866 12.728 1.00 92.00 78 ARG A CA 1
ATOM 612 C C . ARG A 1 78 ? 0.127 -7.141 11.238 1.00 92.00 78 ARG A C 1
ATOM 614 O O . ARG A 1 78 ? 1.251 -7.107 10.738 1.00 92.00 78 ARG A O 1
ATOM 621 N N . GLU A 1 79 ? -0.972 -7.430 10.544 1.00 90.25 79 GLU A N 1
ATOM 622 C CA . GLU A 1 79 ? -0.963 -7.648 9.096 1.00 90.25 79 GLU A CA 1
ATOM 623 C C . GLU A 1 79 ? -0.429 -6.402 8.368 1.00 90.25 79 GLU A C 1
ATOM 625 O O . GLU A 1 79 ? 0.338 -6.539 7.413 1.00 90.25 79 GLU A O 1
ATOM 630 N N . MET A 1 80 ? -0.743 -5.192 8.856 1.00 90.50 80 MET A N 1
ATOM 631 C CA . MET A 1 80 ? -0.256 -3.952 8.246 1.00 90.50 80 MET A CA 1
ATOM 632 C C . MET A 1 80 ? 1.230 -3.754 8.457 1.00 90.50 80 MET A C 1
ATOM 634 O O . MET A 1 80 ? 1.948 -3.454 7.509 1.00 90.50 80 MET A O 1
ATOM 638 N N . GLY A 1 81 ? 1.708 -3.979 9.684 1.00 85.88 81 GLY A N 1
ATOM 639 C CA . GLY A 1 81 ? 3.134 -3.911 9.986 1.00 85.88 81 GLY A CA 1
ATOM 640 C C . GLY A 1 81 ? 3.949 -4.830 9.071 1.00 85.88 81 GLY A C 1
ATOM 641 O O . GLY A 1 81 ? 4.989 -4.422 8.551 1.00 85.88 81 GLY A O 1
ATOM 642 N N . GLY A 1 82 ? 3.442 -6.039 8.797 1.00 89.56 82 GLY A N 1
ATOM 643 C CA . GLY A 1 82 ? 4.033 -6.956 7.820 1.00 89.56 82 GLY A CA 1
ATOM 644 C C . GLY A 1 82 ? 4.076 -6.373 6.404 1.00 89.56 82 GLY A C 1
ATOM 645 O O . GLY A 1 82 ? 5.145 -6.315 5.791 1.00 89.56 82 GLY A O 1
ATOM 646 N N . LEU A 1 83 ? 2.941 -5.875 5.904 1.00 91.94 83 LEU A N 1
ATOM 647 C CA . LEU A 1 83 ? 2.839 -5.319 4.553 1.00 91.94 83 LEU A CA 1
ATOM 648 C C . LEU A 1 83 ? 3.673 -4.042 4.368 1.00 91.94 83 LEU A C 1
ATOM 650 O O . LEU A 1 83 ? 4.315 -3.873 3.331 1.00 91.94 83 LEU A O 1
ATOM 654 N N . SER A 1 84 ? 3.740 -3.168 5.375 1.00 91.56 84 SER A N 1
ATOM 655 C CA . SER A 1 84 ? 4.622 -1.998 5.371 1.00 91.56 84 SER A CA 1
ATOM 656 C C . SER A 1 84 ? 6.083 -2.405 5.214 1.00 91.56 84 SER A C 1
ATOM 658 O O . SER A 1 84 ? 6.793 -1.828 4.391 1.00 91.56 84 SER A O 1
ATOM 660 N N . VAL A 1 85 ? 6.539 -3.417 5.959 1.00 94.31 85 VAL A N 1
ATOM 661 C CA . VAL A 1 85 ? 7.912 -3.930 5.848 1.00 94.31 85 VAL A CA 1
ATOM 662 C C . VAL A 1 85 ? 8.165 -4.523 4.461 1.00 94.31 85 VAL A C 1
ATOM 664 O O . VAL A 1 85 ? 9.212 -4.254 3.868 1.00 94.31 85 VAL A O 1
ATOM 667 N N . GLU A 1 86 ? 7.219 -5.286 3.910 1.00 95.50 86 GLU A N 1
ATOM 668 C CA . GLU A 1 86 ? 7.326 -5.811 2.544 1.00 95.50 86 GLU A CA 1
ATOM 669 C C . GLU A 1 86 ? 7.403 -4.700 1.493 1.00 95.50 86 GLU A C 1
ATOM 671 O O . GLU A 1 86 ? 8.261 -4.758 0.609 1.00 95.50 86 GLU A O 1
ATOM 676 N N . TYR A 1 87 ? 6.573 -3.661 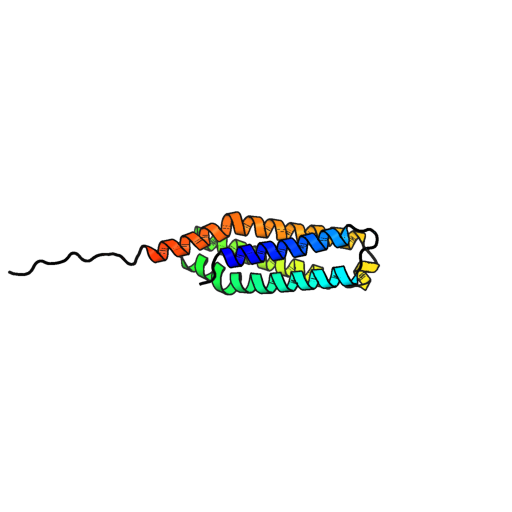1.613 1.00 96.06 87 TYR A N 1
ATOM 677 C CA . TYR A 1 87 ? 6.591 -2.524 0.696 1.00 96.06 87 TYR A CA 1
ATOM 678 C C . TYR A 1 87 ? 7.922 -1.765 0.764 1.00 96.06 87 TYR A C 1
ATOM 680 O O . TYR A 1 87 ? 8.484 -1.415 -0.272 1.00 96.06 87 TYR A O 1
ATOM 688 N N . GLN A 1 88 ? 8.484 -1.562 1.961 1.00 95.25 88 GLN A N 1
ATOM 689 C CA . GLN A 1 88 ? 9.801 -0.931 2.113 1.00 95.25 88 GLN A CA 1
ATOM 690 C C . GLN A 1 88 ? 10.920 -1.774 1.490 1.00 95.25 88 GLN A C 1
ATOM 692 O O . GLN A 1 88 ? 11.777 -1.239 0.787 1.00 95.25 88 GLN A O 1
ATOM 697 N N . ARG A 1 89 ? 10.896 -3.100 1.674 1.00 96.88 89 ARG A N 1
ATOM 698 C CA . ARG A 1 89 ? 11.860 -4.006 1.022 1.00 96.88 89 ARG A CA 1
ATOM 699 C C . ARG A 1 89 ? 11.754 -3.937 -0.498 1.00 96.88 89 ARG A C 1
ATOM 701 O O . ARG A 1 89 ? 12.774 -3.820 -1.168 1.00 96.88 89 ARG A O 1
ATOM 708 N N . TYR A 1 90 ? 10.534 -3.941 -1.029 1.00 97.81 90 TYR A N 1
ATOM 709 C CA . TYR A 1 90 ? 10.265 -3.732 -2.452 1.00 97.81 90 TYR A CA 1
ATOM 710 C C . TYR A 1 90 ? 10.784 -2.370 -2.950 1.00 97.81 90 TYR A C 1
ATOM 712 O O . TYR A 1 90 ? 11.364 -2.280 -4.037 1.00 97.81 90 TYR A O 1
ATOM 720 N N . MET A 1 91 ? 10.627 -1.310 -2.148 1.00 97.44 91 MET A N 1
ATOM 721 C CA . MET A 1 91 ? 11.140 0.019 -2.479 1.00 97.44 91 MET A CA 1
ATOM 722 C C . MET A 1 91 ? 12.666 0.028 -2.613 1.00 97.44 91 MET A C 1
ATOM 724 O O . MET A 1 91 ? 13.178 0.564 -3.595 1.00 97.44 91 MET A O 1
ATOM 728 N N . VAL A 1 92 ? 13.369 -0.609 -1.673 1.00 96.50 92 VAL A N 1
ATOM 729 C CA . VAL A 1 92 ? 14.838 -0.708 -1.647 1.00 96.50 92 VAL A CA 1
ATOM 730 C C . VAL A 1 92 ? 15.382 -1.622 -2.747 1.00 96.50 92 VAL A C 1
ATOM 732 O O . VAL A 1 92 ? 16.375 -1.278 -3.382 1.00 96.50 92 VAL A O 1
ATOM 735 N N . ALA A 1 93 ? 14.738 -2.765 -2.999 1.00 96.69 93 ALA A N 1
ATOM 736 C CA . ALA A 1 93 ? 15.195 -3.743 -3.990 1.00 96.69 93 ALA A CA 1
ATOM 737 C C . ALA A 1 93 ? 15.227 -3.174 -5.421 1.00 96.69 93 ALA A C 1
ATOM 739 O O . ALA A 1 93 ? 16.087 -3.522 -6.231 1.00 96.69 93 ALA A O 1
ATOM 740 N N . TRP A 1 94 ? 14.303 -2.263 -5.724 1.00 97.94 94 TRP A N 1
ATOM 741 C CA . TRP A 1 94 ? 14.050 -1.774 -7.075 1.00 97.94 94 TRP A CA 1
ATOM 742 C C . TRP A 1 94 ? 14.413 -0.293 -7.229 1.00 97.94 94 TRP A C 1
ATOM 744 O O . TRP A 1 94 ? 13.548 0.572 -7.385 1.00 97.94 94 TRP A O 1
ATOM 754 N N . ALA A 1 95 ? 15.715 -0.009 -7.208 1.00 92.56 95 ALA A N 1
ATOM 755 C CA . ALA A 1 95 ? 16.270 1.257 -7.682 1.00 92.56 95 ALA A CA 1
ATOM 756 C C . ALA A 1 95 ? 16.268 1.322 -9.223 1.00 92.56 95 ALA A C 1
ATOM 758 O O . ALA A 1 95 ? 16.059 0.319 -9.904 1.00 92.56 95 ALA A O 1
ATOM 759 N N . GLY A 1 96 ? 16.533 2.500 -9.800 1.00 91.56 96 GLY A N 1
ATOM 760 C CA . GLY A 1 96 ? 16.464 2.682 -11.256 1.00 91.56 96 GLY A CA 1
ATOM 761 C C . GLY A 1 96 ? 17.401 1.780 -12.057 1.00 91.56 96 GLY A C 1
ATOM 762 O O . GLY A 1 96 ? 17.036 1.351 -13.147 1.00 91.56 96 GLY A O 1
ATOM 763 N N . GLU A 1 97 ? 18.579 1.461 -11.522 1.00 95.25 97 GLU A N 1
ATOM 764 C CA . GLU A 1 97 ? 19.510 0.514 -12.147 1.00 95.25 97 GLU A CA 1
ATOM 765 C C . GLU A 1 97 ? 18.970 -0.918 -12.106 1.00 95.25 97 GLU A C 1
ATOM 767 O O . GLU A 1 97 ? 18.913 -1.555 -13.154 1.00 95.25 97 GLU A O 1
ATOM 772 N N . SER A 1 98 ? 18.467 -1.382 -10.955 1.00 97.31 98 SER A N 1
ATOM 773 C CA . SER A 1 98 ? 17.837 -2.704 -10.823 1.00 97.31 98 SER A CA 1
ATOM 774 C C . SER A 1 98 ? 16.640 -2.864 -11.762 1.00 97.31 98 SER A C 1
ATOM 776 O O . SER A 1 98 ? 16.529 -3.870 -12.452 1.00 97.31 98 SER A O 1
ATOM 778 N N . ILE A 1 99 ? 15.775 -1.844 -11.854 1.00 97.69 99 ILE A N 1
A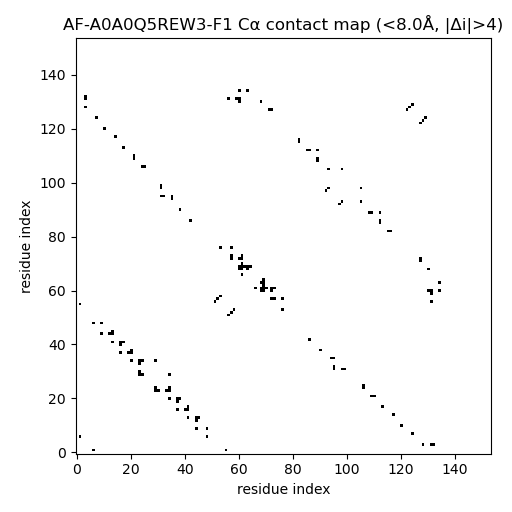TOM 779 C CA . ILE A 1 99 ? 14.605 -1.861 -12.748 1.00 97.69 99 ILE A CA 1
ATOM 780 C C . ILE A 1 99 ? 15.033 -1.975 -14.216 1.00 97.69 99 ILE A C 1
ATOM 782 O O . ILE A 1 99 ? 14.376 -2.656 -14.998 1.00 97.69 99 ILE A O 1
ATOM 786 N N . ARG A 1 100 ? 16.116 -1.295 -14.616 1.00 96.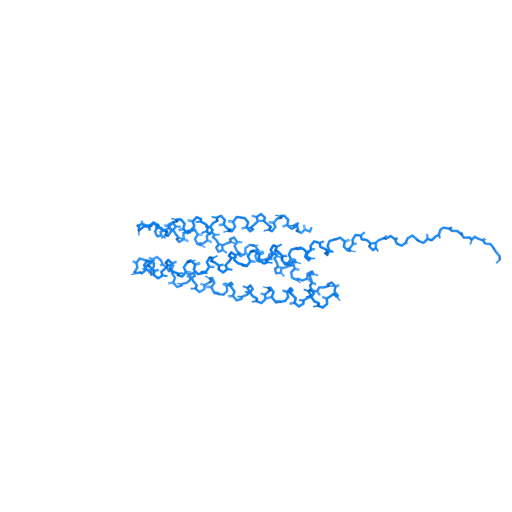25 100 ARG A N 1
ATOM 787 C CA . ARG A 1 100 ? 16.648 -1.389 -15.985 1.00 96.25 100 ARG A CA 1
ATOM 788 C C . ARG A 1 100 ? 17.288 -2.746 -16.264 1.00 96.25 100 ARG A C 1
ATOM 790 O O . ARG A 1 100 ? 17.185 -3.215 -17.391 1.00 96.25 100 ARG A O 1
ATOM 797 N N . ALA A 1 101 ? 17.931 -3.342 -15.263 1.00 97.44 101 ALA A N 1
ATOM 798 C CA . ALA A 1 101 ? 18.587 -4.637 -15.383 1.00 97.44 101 ALA A CA 1
ATOM 799 C C . ALA A 1 101 ? 17.587 -5.796 -15.520 1.00 97.44 101 ALA A C 1
ATOM 801 O O . ALA A 1 101 ? 17.845 -6.714 -16.293 1.00 97.44 101 ALA A O 1
ATOM 802 N N . ASP A 1 102 ? 16.450 -5.744 -14.817 1.00 97.81 102 ASP A N 1
ATOM 803 C CA . ASP A 1 102 ? 15.431 -6.797 -14.866 1.00 97.81 102 ASP A CA 1
ATOM 804 C C . ASP A 1 102 ? 14.004 -6.230 -14.760 1.00 97.81 102 ASP A C 1
ATOM 806 O O . ASP A 1 102 ? 13.405 -6.102 -13.687 1.00 97.81 102 ASP A O 1
ATOM 810 N N . ARG A 1 103 ? 13.443 -5.870 -15.919 1.00 97.19 103 ARG A N 1
ATOM 811 C CA . ARG A 1 103 ? 12.099 -5.279 -16.021 1.00 97.19 103 ARG A CA 1
ATOM 812 C C . ARG A 1 103 ? 10.994 -6.292 -15.739 1.00 97.19 103 ARG A C 1
ATOM 814 O O . ARG A 1 103 ? 9.928 -5.899 -15.265 1.00 97.19 103 ARG A O 1
ATOM 821 N N . ASP A 1 104 ? 11.222 -7.569 -16.029 1.00 97.94 104 ASP A N 1
ATOM 822 C CA . ASP A 1 104 ? 10.196 -8.601 -15.885 1.00 97.94 104 ASP A CA 1
ATOM 823 C C . ASP A 1 104 ? 10.056 -9.053 -14.433 1.00 97.94 104 ASP A C 1
ATOM 825 O O . ASP A 1 104 ? 8.929 -9.133 -13.934 1.00 97.94 104 ASP A O 1
ATOM 829 N N . ALA A 1 105 ? 11.166 -9.222 -13.710 1.00 98.25 105 ALA A N 1
ATOM 830 C CA . ALA A 1 105 ? 11.112 -9.437 -12.268 1.00 98.25 105 ALA A CA 1
ATOM 831 C C . ALA A 1 105 ? 10.531 -8.213 -11.543 1.00 98.25 105 ALA A C 1
ATOM 833 O O . ALA A 1 105 ? 9.661 -8.368 -10.683 1.00 98.25 105 ALA A O 1
ATOM 834 N N . PHE A 1 106 ? 10.895 -6.991 -11.957 1.00 98.62 106 PHE A N 1
ATOM 835 C CA . PHE A 1 106 ? 10.283 -5.772 -11.424 1.00 98.62 106 PHE A CA 1
ATOM 836 C C . PHE A 1 106 ? 8.761 -5.759 -11.622 1.00 98.62 106 PHE A C 1
ATOM 838 O O . PHE A 1 106 ? 8.015 -5.445 -10.690 1.00 98.62 106 PHE A O 1
ATOM 845 N N . ARG A 1 107 ? 8.272 -6.126 -12.815 1.00 98.69 107 ARG A N 1
ATOM 846 C CA . ARG A 1 107 ? 6.832 -6.231 -13.093 1.00 98.69 107 ARG A CA 1
ATOM 847 C C . ARG A 1 107 ? 6.153 -7.253 -12.189 1.00 98.69 107 ARG A C 1
ATOM 849 O O . ARG A 1 107 ? 5.074 -6.970 -11.671 1.00 98.69 107 ARG A O 1
ATOM 856 N N . ALA A 1 108 ? 6.755 -8.428 -12.021 1.00 98.56 108 ALA A N 1
ATOM 857 C CA . ALA A 1 108 ? 6.206 -9.493 -11.187 1.00 98.56 108 ALA A CA 1
ATOM 858 C C . ALA A 1 108 ? 6.085 -9.049 -9.721 1.00 98.56 108 ALA A C 1
ATOM 860 O O . ALA A 1 108 ? 5.002 -9.136 -9.140 1.00 98.56 108 ALA A O 1
ATOM 861 N N . ASP A 1 109 ? 7.154 -8.481 -9.163 1.00 98.56 109 ASP A N 1
ATOM 862 C CA . ASP A 1 109 ? 7.170 -7.973 -7.791 1.00 98.56 109 ASP A CA 1
ATOM 863 C C . ASP A 1 109 ? 6.193 -6.818 -7.584 1.00 98.56 109 ASP A C 1
ATOM 865 O O . ASP A 1 109 ? 5.482 -6.783 -6.578 1.00 98.56 109 ASP A O 1
ATOM 869 N N . THR A 1 110 ? 6.120 -5.895 -8.547 1.00 98.75 110 THR A N 1
ATOM 870 C CA . THR A 1 110 ? 5.181 -4.768 -8.498 1.00 98.75 110 THR A CA 1
ATOM 871 C C . THR A 1 110 ? 3.741 -5.264 -8.489 1.00 98.75 110 THR A C 1
ATOM 873 O O . THR A 1 110 ? 2.952 -4.840 -7.651 1.00 98.75 110 THR A O 1
ATOM 876 N N . ARG A 1 111 ? 3.381 -6.206 -9.369 1.00 98.75 111 ARG A N 1
ATOM 877 C CA . ARG A 1 111 ? 2.029 -6.786 -9.374 1.00 98.75 111 ARG A CA 1
ATOM 878 C C . ARG A 1 111 ? 1.718 -7.469 -8.050 1.00 98.75 111 ARG A C 1
ATOM 880 O O . ARG A 1 111 ? 0.669 -7.204 -7.477 1.00 98.75 111 ARG A O 1
ATOM 887 N N . ARG A 1 112 ? 2.650 -8.274 -7.530 1.00 98.56 112 ARG A N 1
ATOM 888 C CA . ARG A 1 112 ? 2.485 -8.970 -6.248 1.00 98.56 112 ARG A CA 1
ATOM 889 C C . ARG A 1 112 ? 2.192 -7.994 -5.109 1.00 98.56 112 ARG A C 1
ATOM 891 O O . ARG A 1 112 ? 1.210 -8.182 -4.396 1.00 98.56 112 ARG A O 1
ATOM 898 N N . ILE A 1 113 ? 3.020 -6.963 -4.931 1.00 98.31 113 ILE A N 1
ATOM 899 C CA . ILE A 1 113 ? 2.853 -6.035 -3.806 1.00 98.31 113 ILE A CA 1
ATOM 900 C C . ILE A 1 113 ? 1.580 -5.188 -3.944 1.00 98.31 113 ILE A C 1
ATOM 902 O O . ILE A 1 113 ? 0.896 -4.958 -2.950 1.00 98.31 113 ILE A O 1
ATOM 906 N N . LEU A 1 114 ? 1.213 -4.778 -5.164 1.00 98.50 114 LEU A N 1
ATOM 907 C CA . LEU A 1 114 ? -0.020 -4.022 -5.400 1.00 98.50 114 LEU A CA 1
ATOM 908 C C . LEU A 1 114 ? -1.277 -4.879 -5.185 1.00 98.50 114 LEU A C 1
ATOM 910 O O . LEU A 1 114 ? -2.259 -4.375 -4.648 1.00 98.50 114 LEU A O 1
ATOM 914 N N . SER A 1 115 ? -1.244 -6.174 -5.514 1.00 98.12 115 SER A N 1
ATOM 915 C CA . SER A 1 115 ? -2.341 -7.098 -5.193 1.00 98.12 115 SER A CA 1
ATOM 916 C C . SER A 1 115 ? -2.533 -7.280 -3.685 1.00 98.12 115 SER A C 1
ATOM 918 O O . SER A 1 115 ? -3.669 -7.332 -3.225 1.00 98.12 115 SER A O 1
ATOM 920 N N . LEU A 1 116 ? -1.446 -7.334 -2.905 1.00 97.06 116 LEU A N 1
ATOM 921 C CA . LEU A 1 116 ? -1.532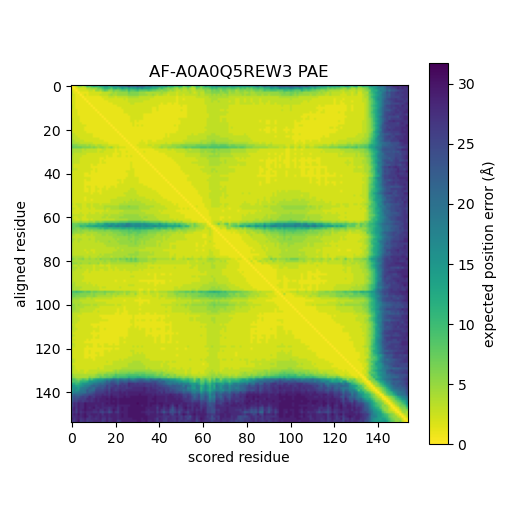 -7.401 -1.441 1.00 97.06 116 LEU A CA 1
ATOM 922 C C . LEU A 1 116 ? -2.148 -6.130 -0.843 1.00 97.06 116 LEU A C 1
ATOM 924 O O . LEU A 1 116 ? -2.958 -6.220 0.076 1.00 97.06 116 LEU A O 1
ATOM 928 N N . LEU A 1 117 ? -1.798 -4.959 -1.384 1.00 96.94 117 LEU A N 1
ATOM 929 C CA . LEU A 1 117 ? -2.401 -3.685 -0.984 1.00 96.94 117 LEU A CA 1
ATOM 930 C C . LEU A 1 117 ? -3.894 -3.633 -1.328 1.00 96.94 117 LEU A C 1
ATOM 932 O O . LEU A 1 117 ? -4.692 -3.252 -0.480 1.00 96.94 117 LEU A O 1
ATOM 936 N N . ALA A 1 118 ? -4.282 -4.061 -2.531 1.00 97.56 118 ALA A N 1
ATOM 937 C CA . ALA A 1 118 ? -5.684 -4.073 -2.947 1.00 97.56 118 ALA A CA 1
ATOM 938 C C . ALA A 1 118 ? -6.545 -5.002 -2.076 1.00 97.56 118 ALA A C 1
ATOM 940 O O . ALA A 1 118 ? -7.600 -4.590 -1.602 1.00 97.56 118 ALA A O 1
ATOM 941 N N . LEU A 1 119 ? -6.061 -6.220 -1.803 1.00 96.44 119 LEU A N 1
ATOM 942 C CA . LEU A 1 119 ? -6.745 -7.166 -0.915 1.00 96.44 119 LEU A CA 1
ATOM 943 C C . LEU A 1 119 ? -6.897 -6.605 0.503 1.00 96.44 119 LEU A C 1
ATOM 945 O O . LEU A 1 119 ? -7.888 -6.865 1.181 1.00 96.44 119 LEU A O 1
ATOM 949 N N . ARG A 1 120 ? -5.901 -5.851 0.973 1.00 94.62 120 ARG A N 1
ATOM 950 C CA . ARG A 1 120 ? -5.980 -5.214 2.282 1.00 94.62 120 ARG A CA 1
ATOM 951 C C . ARG A 1 120 ? -7.077 -4.153 2.323 1.00 94.62 120 ARG A C 1
ATOM 953 O O . ARG A 1 120 ? -7.923 -4.236 3.206 1.00 94.62 120 ARG A O 1
ATOM 960 N N . VAL A 1 121 ? -7.077 -3.231 1.360 1.00 96.31 121 VAL A N 1
ATOM 961 C CA . VAL A 1 121 ? -8.093 -2.174 1.249 1.00 96.31 121 VAL A CA 1
ATOM 962 C C . VAL A 1 121 ? -9.498 -2.779 1.223 1.00 96.31 121 VAL A C 1
ATOM 964 O O . VAL A 1 121 ? -10.375 -2.343 1.962 1.00 96.31 121 VAL A O 1
ATOM 967 N N . GLU A 1 122 ? -9.704 -3.835 0.431 1.00 96.94 122 GLU A N 1
ATOM 968 C CA . GLU A 1 122 ? -10.981 -4.556 0.372 1.00 96.94 122 GLU A CA 1
ATOM 969 C C . GLU A 1 122 ? -11.416 -5.078 1.751 1.00 96.94 122 GLU A C 1
ATOM 971 O O . GLU A 1 122 ? -12.564 -4.894 2.158 1.00 96.94 122 GLU A O 1
ATOM 976 N N . ARG A 1 123 ? -10.496 -5.697 2.497 1.00 95.75 123 ARG A N 1
ATOM 977 C CA . ARG A 1 123 ? -10.784 -6.245 3.828 1.00 95.75 123 ARG A CA 1
ATOM 978 C C . ARG A 1 123 ? -11.010 -5.166 4.880 1.00 95.75 123 ARG A C 1
ATOM 980 O O . ARG A 1 123 ? -11.847 -5.352 5.756 1.00 95.75 123 ARG A O 1
ATOM 987 N N . GLU A 1 124 ? -10.295 -4.049 4.823 1.00 94.88 124 GLU A N 1
ATOM 988 C CA . GLU A 1 124 ? -10.520 -2.926 5.739 1.00 94.88 124 GLU A CA 1
ATOM 989 C C . GLU A 1 124 ? -11.904 -2.308 5.527 1.00 94.88 124 GLU A C 1
ATOM 991 O O . GLU A 1 124 ? -12.641 -2.115 6.494 1.00 94.88 124 GLU A O 1
ATOM 996 N N . GLU A 1 125 ? -12.297 -2.096 4.271 1.00 95.88 125 GLU A N 1
ATOM 997 C CA . GLU A 1 125 ? -13.626 -1.592 3.913 1.00 95.88 125 GLU A CA 1
ATOM 998 C C . GLU 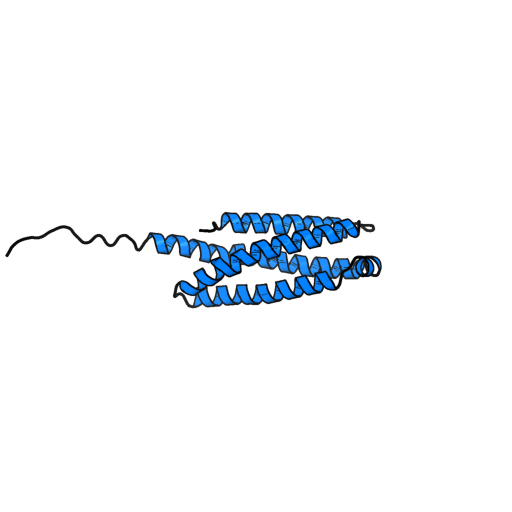A 1 125 ? -14.752 -2.555 4.314 1.00 95.88 125 GLU A C 1
ATOM 1000 O O . GLU A 1 125 ? -15.801 -2.117 4.786 1.00 95.88 125 GLU A O 1
ATOM 1005 N N . ALA A 1 126 ? -14.546 -3.864 4.141 1.00 95.19 126 ALA A N 1
ATOM 1006 C CA . ALA A 1 126 ? -15.574 -4.872 4.394 1.00 95.19 126 ALA A CA 1
ATOM 1007 C C . ALA A 1 126 ? -15.673 -5.310 5.864 1.00 95.19 126 ALA A C 1
ATOM 1009 O O . ALA A 1 126 ? -16.757 -5.668 6.324 1.00 95.19 126 ALA A O 1
ATOM 1010 N N . GLU A 1 127 ? -14.557 -5.325 6.597 1.00 92.81 127 GLU A N 1
ATOM 1011 C CA . GLU A 1 127 ? -14.484 -5.904 7.943 1.00 92.81 127 GLU A CA 1
ATOM 1012 C C . GLU A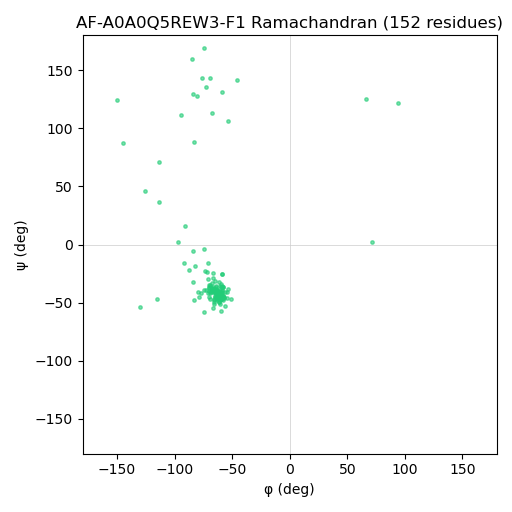 1 127 ? -14.188 -4.850 9.020 1.00 92.81 127 GLU A C 1
ATOM 1014 O O . GLU A 1 127 ? -14.851 -4.831 10.058 1.00 92.81 127 GLU A O 1
ATOM 1019 N N . LEU A 1 128 ? -13.199 -3.973 8.806 1.00 91.69 128 LEU A N 1
ATOM 1020 C CA . LEU A 1 128 ? -12.678 -3.084 9.852 1.00 91.69 128 LEU A CA 1
ATOM 1021 C C . LEU A 1 128 ? -13.530 -1.818 10.027 1.00 91.69 128 LEU A C 1
ATOM 1023 O O . LEU A 1 128 ? -13.883 -1.448 11.151 1.00 91.69 128 LEU A O 1
ATOM 1027 N N . TYR A 1 129 ? -13.871 -1.146 8.929 1.00 92.06 129 TYR A N 1
ATOM 1028 C CA . TYR A 1 129 ? -14.593 0.130 8.953 1.00 92.06 129 TYR A CA 1
ATOM 1029 C C . TYR A 1 129 ? -16.040 0.023 9.448 1.00 92.06 129 TYR A C 1
ATOM 1031 O O . TYR A 1 129 ? -16.424 0.876 10.253 1.00 92.06 129 TYR A O 1
ATOM 1039 N N . PRO A 1 130 ? -16.815 -1.032 9.125 1.00 90.88 130 PRO A N 1
ATOM 1040 C CA . PRO A 1 130 ? -18.138 -1.225 9.721 1.00 90.88 130 PRO A CA 1
ATOM 1041 C C . PRO A 1 130 ? -18.091 -1.315 11.251 1.00 90.88 130 PRO A C 1
ATOM 1043 O O . PRO A 1 130 ? -18.963 -0.789 11.944 1.00 90.88 130 PRO A O 1
ATOM 1046 N N . MET A 1 131 ? -17.042 -1.933 11.806 1.00 87.00 131 MET A N 1
ATOM 1047 C CA . MET A 1 131 ? -16.859 -1.974 13.258 1.00 87.00 131 MET A CA 1
ATOM 1048 C C . MET A 1 131 ? -16.507 -0.598 13.812 1.00 87.00 131 MET A C 1
ATOM 1050 O O . MET A 1 131 ? -17.040 -0.218 14.851 1.00 87.00 131 MET A O 1
ATOM 1054 N N . TYR A 1 132 ? -15.659 0.167 13.112 1.00 85.81 132 TYR A N 1
ATOM 1055 C CA . TYR A 1 132 ? -15.317 1.537 13.495 1.00 85.81 132 TYR A CA 1
ATOM 1056 C C . TYR A 1 132 ? -16.553 2.445 13.577 1.00 85.81 132 TYR A C 1
ATOM 1058 O O . TYR A 1 132 ? -16.714 3.168 14.562 1.00 85.81 132 TYR A O 1
ATOM 1066 N N . GLU A 1 133 ? -17.462 2.374 12.608 1.00 85.00 133 GLU A N 1
ATOM 1067 C CA . GLU A 1 133 ? -18.694 3.175 12.602 1.00 85.00 133 GLU A CA 1
ATOM 1068 C C . GLU A 1 133 ? -19.655 2.778 13.729 1.00 85.00 133 GLU A C 1
ATOM 1070 O O . GLU A 1 133 ? -20.154 3.649 14.449 1.00 85.00 133 GLU A O 1
ATOM 1075 N N . ALA A 1 134 ? -19.810 1.476 13.995 1.00 81.94 134 ALA A N 1
ATOM 1076 C CA . ALA A 1 134 ? -20.610 0.984 15.121 1.00 81.94 134 ALA A CA 1
ATOM 1077 C C . ALA A 1 134 ? -20.097 1.503 16.485 1.00 81.94 134 ALA A C 1
ATOM 1079 O O . ALA A 1 134 ? -20.863 1.645 17.447 1.00 81.94 134 ALA A O 1
ATOM 1080 N N . THR A 1 135 ? -18.805 1.850 16.582 1.00 68.94 135 THR A N 1
ATOM 1081 C CA . THR A 1 135 ? -18.223 2.512 17.765 1.00 68.94 135 THR A CA 1
ATOM 1082 C C . THR A 1 135 ? -18.610 3.982 17.919 1.00 68.94 135 THR A C 1
ATOM 1084 O O . THR A 1 135 ? -18.472 4.550 19.005 1.00 68.94 135 THR A O 1
ATOM 1087 N N . GLY A 1 136 ? -19.000 4.643 16.830 1.00 61.56 136 GLY A N 1
ATOM 1088 C CA . GLY A 1 136 ? -19.490 6.020 16.820 1.00 61.56 136 GLY A CA 1
ATOM 1089 C C . GLY A 1 136 ? -20.927 6.105 17.324 1.00 61.56 136 GLY A C 1
ATOM 1090 O O . GLY A 1 136 ? -21.238 6.970 18.140 1.00 61.56 136 GLY A O 1
ATOM 1091 N N . GLU A 1 137 ? -21.770 5.158 16.912 1.00 54.25 137 GLU A N 1
ATOM 1092 C CA . GLU A 1 137 ? -23.191 5.112 17.279 1.00 54.25 137 GLU A CA 1
ATOM 1093 C C . GLU A 1 137 ? -23.429 4.663 18.726 1.00 54.25 137 GLU A C 1
ATOM 1095 O O . GLU A 1 137 ? -24.261 5.238 19.429 1.00 54.25 137 GLU A O 1
ATOM 1100 N N . THR A 1 138 ? -22.661 3.690 19.227 1.00 48.97 138 THR A N 1
ATOM 1101 C CA . THR A 1 138 ? -22.808 3.198 20.612 1.00 48.97 138 THR A CA 1
ATOM 1102 C C . THR A 1 138 ? -22.470 4.254 21.669 1.00 48.97 138 THR A C 1
ATOM 1104 O O . THR A 1 138 ? -23.107 4.283 22.721 1.00 48.97 138 THR A O 1
ATOM 1107 N N . ALA A 1 139 ? -21.548 5.180 21.383 1.00 48.28 139 ALA A N 1
ATOM 1108 C CA . ALA A 1 139 ? -21.236 6.300 22.276 1.00 48.28 139 ALA A CA 1
ATOM 1109 C C . ALA A 1 139 ? -22.351 7.368 22.329 1.00 48.28 139 ALA A C 1
ATOM 1111 O O . ALA A 1 139 ? -22.460 8.087 23.322 1.00 48.28 139 ALA A O 1
ATOM 1112 N N . ALA A 1 140 ? -23.192 7.468 21.293 1.00 46.34 140 ALA A N 1
ATOM 1113 C CA . ALA A 1 140 ? -24.281 8.444 21.223 1.00 46.34 140 ALA A CA 1
ATOM 1114 C C . ALA A 1 140 ? -25.554 7.997 21.973 1.00 46.34 140 ALA A C 1
ATOM 1116 O O . ALA A 1 140 ? -26.382 8.834 22.329 1.00 46.34 140 ALA A O 1
ATOM 1117 N N . VAL A 1 141 ? -25.708 6.699 22.262 1.00 45.66 141 VAL A N 1
ATOM 1118 C CA . VAL A 1 141 ? -26.929 6.134 22.875 1.00 45.66 141 VAL A CA 1
ATOM 1119 C C . VAL A 1 141 ? -26.876 6.079 24.414 1.00 45.66 141 VAL A C 1
ATOM 1121 O O . VAL A 1 141 ? -27.916 6.015 25.065 1.00 45.66 141 VAL A O 1
ATOM 1124 N N . THR A 1 142 ? -25.707 6.204 25.048 1.00 43.78 142 THR A N 1
ATOM 1125 C CA . THR A 1 142 ? -25.566 6.111 26.521 1.00 43.78 142 THR A CA 1
ATOM 1126 C C . THR A 1 142 ? -25.673 7.440 27.287 1.00 43.78 142 THR A C 1
ATOM 1128 O O . THR A 1 142 ? -25.308 7.504 28.458 1.00 43.78 142 THR A O 1
ATOM 1131 N N . GLY A 1 143 ? -26.198 8.506 26.672 1.00 44.94 143 GLY A N 1
ATOM 1132 C CA . GLY A 1 143 ? -26.392 9.820 27.315 1.00 44.94 143 GLY A CA 1
ATOM 1133 C C . GLY A 1 143 ? -27.795 10.100 27.875 1.00 44.94 143 GLY A C 1
ATOM 1134 O O . GLY A 1 143 ? -28.044 11.202 28.353 1.00 44.94 143 GLY A O 1
ATOM 1135 N N . GLY A 1 144 ? -28.726 9.143 27.799 1.00 43.59 144 GLY A N 1
ATOM 1136 C CA . GLY A 1 144 ? -30.154 9.389 28.024 1.00 43.59 144 GLY A CA 1
ATOM 1137 C C . GLY A 1 144 ? -30.815 8.501 29.073 1.00 43.59 144 GLY A C 1
ATOM 1138 O O . GLY A 1 144 ? -31.908 8.005 28.818 1.00 43.59 144 GLY A O 1
ATOM 1139 N N . HIS A 1 145 ? -30.214 8.287 30.249 1.00 46.28 145 HIS A N 1
ATOM 1140 C CA . HIS A 1 145 ? -31.022 7.846 31.392 1.00 46.28 145 HIS A CA 1
ATOM 1141 C C . HIS A 1 145 ? -31.672 9.073 32.037 1.00 46.28 145 HIS A C 1
ATOM 1143 O O . HIS A 1 145 ? -31.118 9.708 32.933 1.00 46.28 145 HIS A O 1
ATOM 1149 N N . LEU A 1 146 ? -32.851 9.420 31.517 1.00 43.25 146 LEU A N 1
ATOM 1150 C CA . LEU A 1 146 ? -33.807 10.305 32.167 1.00 43.25 146 LEU A CA 1
ATOM 1151 C C . LEU A 1 146 ? -34.096 9.762 33.571 1.00 43.25 146 LEU A C 1
ATOM 1153 O O . LEU A 1 146 ? -34.806 8.770 33.729 1.00 43.25 146 LEU A O 1
ATOM 1157 N N . ALA A 1 147 ? -33.557 10.430 34.589 1.00 39.81 147 ALA A N 1
ATOM 1158 C CA . ALA A 1 147 ? -34.098 10.324 35.933 1.00 39.81 147 ALA A CA 1
ATOM 1159 C C . ALA A 1 147 ? -35.569 10.787 35.892 1.00 39.81 147 ALA A C 1
ATOM 1161 O O . ALA A 1 147 ? -35.852 11.843 35.312 1.00 39.81 147 ALA A O 1
ATOM 1162 N N . PRO A 1 148 ? -36.522 10.031 36.463 1.00 34.59 148 PRO A N 1
ATOM 1163 C CA . PRO A 1 148 ? -37.919 10.435 36.435 1.00 34.59 148 PRO A CA 1
ATOM 1164 C C . PRO A 1 148 ? -38.145 11.672 37.323 1.00 34.59 148 PRO A C 1
ATOM 1166 O O . PRO A 1 148 ? -37.533 11.791 38.391 1.00 34.59 148 PRO A O 1
ATOM 1169 N N . PRO A 1 149 ? -39.029 12.601 36.914 1.00 36.22 149 PRO A N 1
ATOM 1170 C CA . PRO A 1 149 ? -39.323 13.796 37.683 1.00 36.22 149 PRO A CA 1
ATOM 1171 C C . PRO A 1 149 ? -40.389 13.517 38.762 1.00 36.22 149 PRO A C 1
ATOM 1173 O O . PRO A 1 149 ? -41.472 13.027 38.468 1.00 36.22 149 PRO A O 1
ATOM 1176 N N . PHE A 1 150 ? -40.062 13.921 39.994 1.00 36.16 150 PHE A N 1
ATOM 1177 C CA . PHE A 1 150 ? -40.918 14.158 41.171 1.00 36.16 150 PHE A CA 1
ATOM 1178 C C . PHE A 1 150 ? -41.657 12.993 41.859 1.00 36.16 150 PHE A C 1
ATOM 1180 O O . PHE A 1 150 ? -42.587 12.406 41.324 1.00 36.16 150 PHE A O 1
ATOM 1187 N N . ALA A 1 151 ? -41.418 12.882 43.173 1.00 28.95 151 ALA A N 1
ATOM 1188 C CA . ALA A 1 151 ? -42.480 13.041 44.173 1.00 28.95 151 ALA A CA 1
ATOM 1189 C C . ALA A 1 151 ? -41.898 13.609 45.484 1.00 28.95 151 ALA A C 1
ATOM 1191 O O . ALA A 1 151 ? -40.948 13.067 46.045 1.00 28.95 151 ALA A O 1
ATOM 1192 N N . LYS A 1 152 ? -42.454 14.736 45.943 1.00 36.69 152 LYS A N 1
ATOM 1193 C CA . LYS A 1 152 ? -42.241 15.292 47.285 1.00 36.69 152 LYS A CA 1
ATOM 1194 C C . LYS A 1 152 ? -43.209 14.649 48.292 1.00 36.69 152 LYS A C 1
ATOM 1196 O O . LYS A 1 152 ? -44.314 14.275 47.911 1.00 36.69 152 LYS A O 1
ATOM 1201 N N . SER A 1 153 ? -42.811 14.758 49.563 1.00 36.56 153 SER A N 1
ATOM 1202 C CA . SER A 1 153 ? -43.631 14.913 50.781 1.00 36.56 153 SER A CA 1
ATOM 1203 C C . SER A 1 153 ? -44.013 13.653 51.564 1.00 36.56 153 SER A C 1
ATOM 1205 O O . SER A 1 153 ? -44.721 12.782 51.069 1.00 36.56 153 SER A O 1
ATOM 1207 N N . GLY A 1 154 ? -43.594 13.666 52.834 1.00 43.34 154 GLY A N 1
ATOM 1208 C CA . GLY A 1 154 ? -43.899 12.732 53.916 1.00 43.34 154 GLY A CA 1
ATOM 1209 C C . GLY A 1 154 ? -42.936 12.967 55.066 1.00 43.34 154 GLY A C 1
ATOM 1210 O O . GLY A 1 154 ? -41.850 12.357 55.012 1.00 43.34 154 GLY A O 1
#

Solvent-accessible surface area (backbone atoms only — not comparable to full-atom values): 8868 Å² total; per-residue (Å²): 131,87,55,70,66,61,54,53,53,49,47,52,53,47,51,50,47,49,48,53,46,53,61,43,62,68,39,94,82,47,60,61,67,59,51,51,52,46,51,52,53,42,52,50,51,50,53,60,51,48,55,47,40,66,72,47,51,41,57,51,42,49,67,66,81,44,67,71,50,23,53,49,34,54,47,54,53,54,54,44,57,53,50,52,52,51,50,52,50,54,56,66,68,54,42,73,65,47,39,70,75,37,54,66,61,46,45,52,52,50,52,53,56,49,51,54,51,52,55,45,53,53,46,40,63,71,58,51,46,59,55,55,53,54,58,57,55,60,68,68,67,76,79,70,83,76,75,82,84,85,86,84,91,133

Secondary structure (DSSP, 8-state):
---HHHHHHHHHHHHHHHHHHHHHHHSTT--HHHHHHHHHHHHHHHHHHHHHIIIIIHHHHHTTS-HHHHHHHHHHHHHHHHHHHHHHHHHHH--HHHHHH-HHHHHHHHHHHHHHHHHHHHHIIIIIHHHHHHHHHHHHHTT---PPP-----

Sequence (154 aa):
MIERSTLSDEHAAILEIAGAILDIIAQPDFDVILAIKMRWRLGHALAVHLAKEDKIIYPRLKQQGNAQVADLAQRFEREMGGLSVEYQRYMVAWAGESIRADRDAFRADTRRILSLLALRVEREEAELYPMYEATGETAAVTGGHLAPPFAKSG

pLDDT: mean 87.85, std 17.72, range [28.95, 98.75]

Mean predicted aligned error: 7.35 Å